Protein AF-A0A962BM73-F1 (afdb_monomer)

pLDDT: mean 92.3, std 4.31, range [75.25, 97.5]

Sequence (84 aa):
EHQNTTCRRLHFIGSTGVLVFLALAIFTLNPWWLLAMPFCGYGFAWVGHFFFEHNRPATFKHPIYSLIGDWVMYRDILIGRIPF

Radius of gyration: 13.0 Å; Cα contacts (8 Å, |Δi|>4): 94; chains: 1; bounding box: 26×28×34 Å

Structure (mmCIF, N/CA/C/O backbone):
data_AF-A0A962BM73-F1
#
_entry.id   AF-A0A962BM73-F1
#
loop_
_atom_site.group_PDB
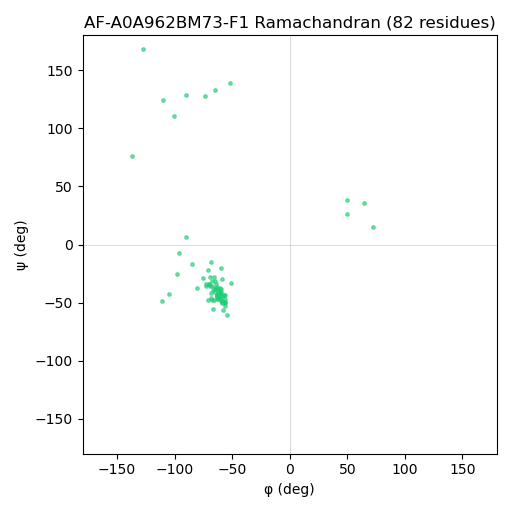_atom_site.id
_atom_site.type_symbol
_atom_site.label_atom_id
_atom_site.label_alt_id
_atom_site.label_comp_id
_atom_site.label_asym_id
_atom_site.label_entity_id
_atom_site.label_seq_id
_atom_site.pdbx_PDB_ins_code
_atom_site.Cartn_x
_atom_site.Cartn_y
_atom_site.Cartn_z
_atom_site.occupancy
_atom_site.B_iso_or_equiv
_atom_site.auth_seq_id
_atom_site.auth_comp_id
_atom_site.auth_asym_id
_atom_site.auth_atom_id
_atom_site.pdbx_PDB_model_num
ATOM 1 N N . GLU A 1 1 ? -7.603 7.375 13.147 1.00 75.25 1 GLU A N 1
ATOM 2 C CA . GLU A 1 1 ? -7.803 7.068 11.720 1.00 75.25 1 GLU A CA 1
ATOM 3 C C . GLU A 1 1 ? -7.969 5.551 11.612 1.00 75.25 1 GLU A C 1
ATOM 5 O O . GLU A 1 1 ? -7.473 4.867 12.504 1.00 75.25 1 GLU A O 1
ATOM 10 N N . HIS A 1 2 ? -8.728 5.041 10.637 1.00 88.00 2 HIS A N 1
ATOM 11 C CA . HIS A 1 2 ? -8.930 3.597 10.416 1.00 88.00 2 HIS A CA 1
ATOM 12 C C . HIS A 1 2 ? -9.665 2.821 11.533 1.00 88.00 2 HIS A C 1
ATOM 14 O O . HIS A 1 2 ? -9.362 1.648 11.782 1.00 88.00 2 HIS A O 1
ATOM 20 N N . GLN A 1 3 ? -10.651 3.428 12.204 1.00 87.50 3 GLN A N 1
ATOM 21 C CA . GLN A 1 3 ? -11.490 2.723 13.186 1.00 87.50 3 GLN A CA 1
ATOM 22 C C . GLN A 1 3 ? -12.434 1.723 12.506 1.00 87.50 3 GLN A C 1
ATOM 24 O O . GLN A 1 3 ? -12.680 0.635 13.036 1.00 87.50 3 GLN A O 1
ATOM 29 N N . ASN A 1 4 ? -12.909 2.045 11.302 1.00 91.31 4 ASN A N 1
ATOM 30 C CA . ASN A 1 4 ? -13.767 1.173 10.520 1.00 91.31 4 ASN A CA 1
ATOM 31 C C . ASN A 1 4 ? -12.979 -0.012 9.931 1.00 91.31 4 ASN A C 1
ATOM 33 O O . ASN A 1 4 ? -11.973 0.157 9.238 1.00 91.31 4 ASN A O 1
ATOM 37 N N . THR A 1 5 ? -13.469 -1.229 10.169 1.00 92.62 5 THR A N 1
ATOM 38 C CA . THR A 1 5 ? -12.865 -2.465 9.650 1.00 92.62 5 THR A CA 1
ATOM 39 C C . THR A 1 5 ? -12.813 -2.490 8.123 1.00 92.62 5 THR A C 1
ATOM 41 O O . THR A 1 5 ? -11.787 -2.847 7.553 1.00 92.62 5 THR A O 1
ATOM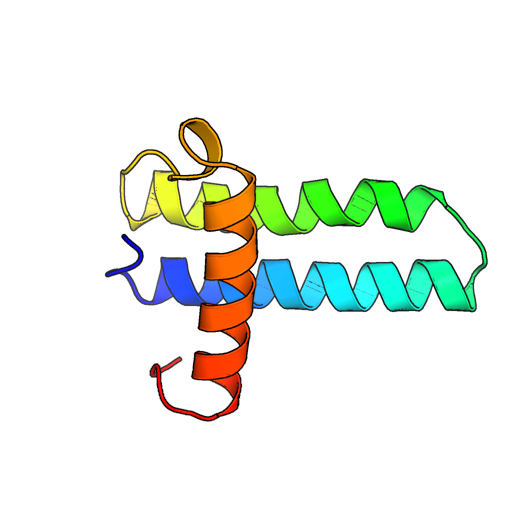 44 N N . THR A 1 6 ? -13.862 -2.034 7.438 1.00 92.25 6 THR A N 1
ATOM 45 C CA . THR A 1 6 ? -13.876 -1.940 5.972 1.00 92.25 6 THR A CA 1
ATOM 46 C C . THR A 1 6 ? -12.819 -0.965 5.460 1.00 92.25 6 THR A C 1
ATOM 48 O O . THR A 1 6 ? -12.155 -1.267 4.474 1.00 92.25 6 THR A O 1
ATOM 51 N N . CYS A 1 7 ? -12.588 0.154 6.156 1.00 93.31 7 CYS A N 1
ATOM 52 C CA . CYS A 1 7 ? -11.510 1.084 5.812 1.00 93.31 7 CYS A CA 1
ATOM 53 C C . CYS A 1 7 ? -10.134 0.392 5.882 1.00 93.31 7 CYS A C 1
ATOM 55 O O . CYS A 1 7 ? -9.378 0.438 4.912 1.00 93.31 7 CYS A O 1
ATOM 57 N N . ARG A 1 8 ? -9.846 -0.351 6.963 1.00 94.62 8 ARG A N 1
ATOM 58 C CA . ARG A 1 8 ? -8.601 -1.141 7.087 1.00 94.62 8 ARG A CA 1
ATOM 59 C C . ARG A 1 8 ? -8.457 -2.207 6.000 1.00 94.62 8 ARG A C 1
ATOM 61 O O . ARG A 1 8 ? -7.376 -2.368 5.438 1.00 94.62 8 ARG A O 1
ATOM 68 N N . ARG A 1 9 ? -9.541 -2.912 5.665 1.00 94.31 9 ARG A N 1
ATOM 69 C CA . ARG A 1 9 ? -9.543 -3.929 4.600 1.00 94.31 9 ARG A CA 1
ATOM 70 C C . ARG A 1 9 ? -9.285 -3.329 3.224 1.00 94.31 9 ARG A C 1
ATOM 72 O O . ARG A 1 9 ? -8.536 -3.913 2.451 1.00 94.31 9 ARG A O 1
ATOM 79 N N . LEU A 1 10 ? -9.872 -2.173 2.918 1.00 95.12 10 LEU A N 1
ATOM 80 C CA . LEU A 1 10 ? -9.634 -1.480 1.650 1.00 95.12 10 LEU A CA 1
ATOM 81 C C . LEU A 1 10 ? -8.173 -1.058 1.520 1.00 95.12 10 LEU A C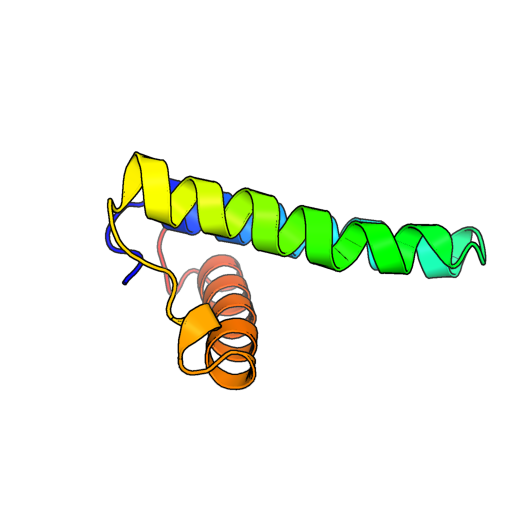 1
ATOM 83 O O . LEU A 1 10 ? -7.562 -1.306 0.486 1.00 95.12 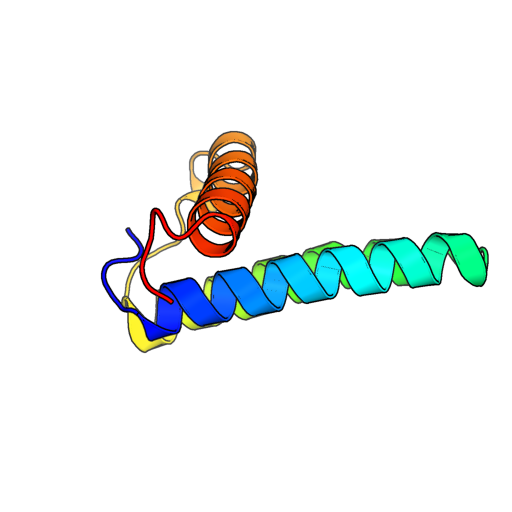10 LEU A O 1
ATOM 87 N N . HIS A 1 11 ? -7.585 -0.523 2.589 1.00 95.31 11 HIS A N 1
ATOM 88 C CA . HIS A 1 11 ? -6.146 -0.267 2.647 1.00 95.31 11 HIS A CA 1
ATOM 89 C C . HIS A 1 11 ? -5.318 -1.528 2.394 1.00 95.31 11 HIS A C 1
ATOM 91 O O . HIS A 1 11 ? -4.410 -1.519 1.569 1.00 95.31 11 HIS A O 1
ATOM 97 N N . PHE A 1 12 ? -5.667 -2.640 3.044 1.00 95.31 12 PHE A N 1
ATOM 98 C CA . PHE A 1 12 ? -4.977 -3.912 2.845 1.00 95.31 12 PHE A CA 1
ATOM 99 C C . PHE A 1 12 ? -5.063 -4.411 1.392 1.00 95.31 12 PHE A C 1
ATOM 101 O O . PHE A 1 12 ? -4.056 -4.827 0.817 1.00 95.31 12 PHE A O 1
ATOM 108 N N . ILE A 1 13 ? -6.248 -4.337 0.779 1.00 95.75 13 ILE A N 1
ATOM 109 C CA . ILE A 1 13 ? -6.471 -4.707 -0.626 1.00 95.75 13 ILE A CA 1
ATOM 110 C C . ILE A 1 13 ? -5.661 -3.794 -1.554 1.00 95.75 13 ILE A C 1
ATOM 112 O O . ILE A 1 13 ? -4.990 -4.293 -2.456 1.00 95.75 13 ILE A O 1
ATOM 116 N N . GLY A 1 14 ? -5.661 -2.482 -1.303 1.00 95.62 14 GLY A N 1
ATOM 117 C CA . GLY A 1 14 ? -4.868 -1.511 -2.057 1.00 95.62 14 GLY A CA 1
ATOM 118 C C . GLY A 1 14 ? -3.371 -1.813 -2.002 1.00 95.62 14 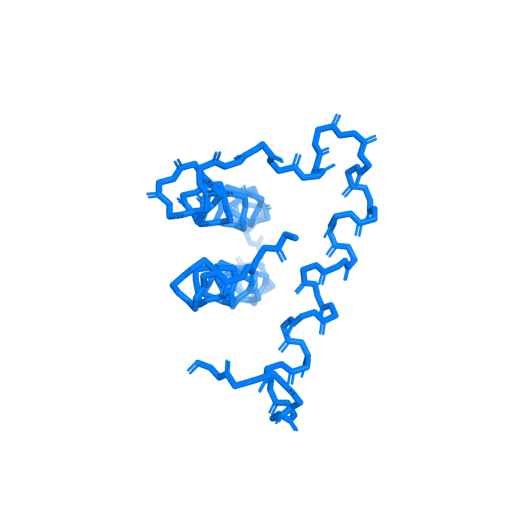GLY A C 1
ATOM 119 O O . GLY A 1 14 ? -2.734 -1.937 -3.046 1.00 95.62 14 GLY A O 1
ATOM 120 N N . SER A 1 15 ? -2.818 -2.024 -0.804 1.00 95.88 15 SER A N 1
ATOM 121 C CA . SER A 1 15 ? -1.404 -2.383 -0.610 1.00 95.88 15 SER A CA 1
ATOM 122 C C . SER A 1 15 ? -1.046 -3.732 -1.241 1.00 95.88 15 SER A C 1
ATOM 124 O O . SER A 1 15 ? 0.021 -3.872 -1.839 1.00 95.88 15 SER A O 1
ATOM 126 N N . THR A 1 16 ? -1.953 -4.713 -1.196 1.00 96.19 16 THR A N 1
ATOM 127 C CA . THR A 1 16 ? -1.773 -5.989 -1.910 1.00 96.19 16 THR A CA 1
ATOM 128 C C . THR A 1 16 ? -1.711 -5.760 -3.422 1.00 96.19 16 THR A C 1
ATOM 130 O O . THR A 1 16 ? -0.821 -6.281 -4.091 1.00 96.19 16 THR A O 1
ATOM 133 N N . GLY A 1 17 ? -2.613 -4.937 -3.967 1.00 96.19 17 GLY A N 1
ATOM 134 C CA . GLY A 1 17 ? -2.623 -4.565 -5.383 1.00 96.19 17 GLY A CA 1
ATOM 135 C C . GLY A 1 17 ? -1.332 -3.869 -5.821 1.00 96.19 17 GLY A C 1
ATOM 136 O O . GLY A 1 17 ? -0.800 -4.179 -6.885 1.00 96.19 17 GLY A O 1
ATOM 137 N N . VAL A 1 18 ? -0.762 -3.008 -4.972 1.00 96.25 18 VAL A N 1
ATOM 138 C CA . VAL A 1 18 ? 0.556 -2.390 -5.202 1.00 96.25 18 VAL A CA 1
ATOM 139 C C . VAL A 1 18 ? 1.652 -3.449 -5.358 1.00 96.25 18 VAL A C 1
ATOM 141 O O . VAL A 1 18 ? 2.457 -3.350 -6.283 1.00 96.25 18 VAL A O 1
ATOM 144 N N . LEU A 1 19 ? 1.675 -4.481 -4.507 1.00 96.38 19 LEU A N 1
ATOM 145 C CA . LEU A 1 19 ? 2.645 -5.580 -4.615 1.00 96.38 19 LEU A CA 1
ATOM 146 C C . LEU A 1 19 ? 2.433 -6.419 -5.881 1.00 96.38 19 LEU A C 1
ATOM 148 O O . LEU A 1 19 ? 3.406 -6.793 -6.535 1.00 96.38 19 LEU A O 1
ATOM 152 N N . VAL A 1 20 ? 1.177 -6.678 -6.257 1.00 96.75 20 VAL A N 1
ATOM 153 C CA . VAL A 1 20 ? 0.842 -7.383 -7.504 1.00 96.75 20 VAL A CA 1
ATOM 154 C C . VAL A 1 20 ? 1.323 -6.589 -8.719 1.00 96.75 20 VAL A C 1
ATOM 156 O O . VAL A 1 20 ? 1.964 -7.156 -9.603 1.00 96.75 20 VAL A O 1
ATOM 159 N N . PHE A 1 21 ? 1.083 -5.276 -8.760 1.00 96.06 21 PHE A N 1
ATOM 160 C CA . PHE A 1 21 ? 1.562 -4.432 -9.855 1.00 96.06 21 PHE A CA 1
ATOM 161 C C . PHE A 1 21 ? 3.081 -4.297 -9.878 1.00 96.06 21 PHE A C 1
ATOM 163 O O . PHE A 1 21 ? 3.660 -4.312 -10.961 1.00 96.06 21 PHE A O 1
ATOM 170 N N . LEU A 1 22 ? 3.743 -4.256 -8.722 1.00 96.00 22 LEU A N 1
ATOM 171 C CA . LEU A 1 22 ? 5.202 -4.303 -8.664 1.00 96.00 22 LEU A CA 1
ATOM 172 C C . LEU A 1 22 ? 5.745 -5.616 -9.245 1.00 96.00 22 LEU A C 1
ATOM 174 O O . LEU A 1 22 ? 6.668 -5.593 -10.058 1.00 96.00 22 LEU A O 1
ATOM 178 N N . ALA A 1 23 ? 5.152 -6.756 -8.882 1.00 96.62 23 ALA A N 1
ATOM 179 C CA . ALA A 1 23 ? 5.525 -8.049 -9.446 1.00 96.62 23 ALA A CA 1
ATOM 180 C C . ALA A 1 23 ? 5.321 -8.065 -10.970 1.00 96.62 23 ALA A C 1
ATOM 182 O O . ALA A 1 23 ? 6.230 -8.436 -11.709 1.00 96.62 23 ALA A O 1
ATOM 183 N N . LEU A 1 24 ? 4.170 -7.590 -11.458 1.00 96.94 24 LEU A N 1
ATOM 184 C CA . LEU A 1 24 ? 3.892 -7.479 -12.892 1.00 96.94 24 LEU A CA 1
ATOM 185 C C . LEU A 1 24 ? 4.879 -6.552 -13.610 1.00 96.94 24 LEU A C 1
ATOM 187 O O . LEU A 1 24 ? 5.336 -6.904 -14.696 1.00 96.94 24 LEU A O 1
ATOM 191 N N . ALA A 1 25 ? 5.256 -5.420 -13.012 1.00 96.75 25 ALA A N 1
ATOM 192 C CA . ALA A 1 25 ? 6.265 -4.512 -13.558 1.00 96.75 25 ALA A CA 1
ATOM 193 C C . ALA A 1 25 ? 7.600 -5.230 -13.786 1.00 96.75 25 ALA A C 1
ATOM 195 O O . ALA A 1 25 ? 8.204 -5.080 -14.845 1.00 96.75 25 ALA A O 1
ATOM 196 N N . ILE A 1 26 ? 8.025 -6.049 -12.820 1.00 96.94 26 ILE A N 1
ATOM 197 C CA . ILE A 1 26 ? 9.277 -6.810 -12.885 1.00 96.94 26 ILE A CA 1
ATOM 198 C C . ILE A 1 26 ? 9.178 -7.939 -13.919 1.00 96.94 26 ILE A C 1
ATOM 200 O O . ILE A 1 26 ? 10.060 -8.069 -14.763 1.00 96.94 26 ILE A O 1
ATOM 204 N N . PHE A 1 27 ? 8.102 -8.733 -13.898 1.00 97.50 27 PHE A N 1
ATOM 205 C CA . PHE A 1 27 ? 7.955 -9.890 -14.792 1.00 97.50 27 PHE A CA 1
ATOM 206 C C . PHE A 1 27 ? 7.723 -9.509 -16.254 1.00 97.50 27 PHE A C 1
ATOM 208 O O . PHE A 1 27 ? 8.166 -10.219 -17.151 1.00 97.50 27 PHE A O 1
ATOM 215 N N . THR A 1 28 ? 7.022 -8.404 -16.502 1.00 96.94 28 THR A N 1
ATOM 216 C CA . THR A 1 28 ? 6.719 -7.939 -17.864 1.00 96.94 28 THR A CA 1
ATOM 217 C C . THR A 1 28 ? 7.699 -6.878 -18.364 1.00 96.94 28 THR A C 1
ATOM 219 O O . THR A 1 28 ? 7.608 -6.484 -19.524 1.00 96.94 28 THR A O 1
ATOM 222 N N . LEU A 1 29 ? 8.604 -6.39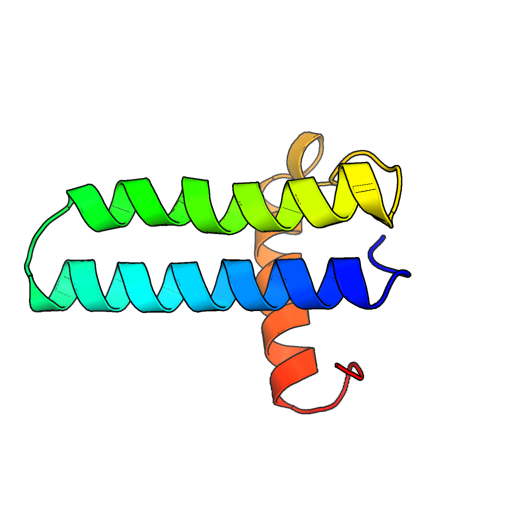5 -17.498 1.00 95.69 29 LEU A N 1
ATOM 223 C CA . LEU A 1 29 ? 9.495 -5.249 -17.738 1.00 95.69 29 LEU A CA 1
ATOM 224 C C . LEU A 1 29 ? 8.753 -4.005 -18.253 1.00 95.69 29 LEU A C 1
ATOM 226 O O . LEU A 1 29 ? 9.320 -3.161 -18.947 1.00 95.69 29 LEU A O 1
ATOM 230 N N . ASN A 1 30 ? 7.467 -3.892 -17.919 1.00 95.25 30 ASN A N 1
ATOM 231 C CA . ASN A 1 30 ? 6.608 -2.824 -18.391 1.00 95.25 30 ASN A CA 1
ATOM 232 C C . ASN A 1 30 ? 6.449 -1.754 -17.291 1.00 95.25 30 ASN A C 1
ATOM 234 O O . ASN A 1 30 ? 5.772 -2.005 -16.287 1.00 95.25 30 ASN A O 1
ATOM 238 N N . PRO A 1 31 ? 7.013 -0.544 -17.476 1.00 92.94 31 PRO A N 1
ATOM 239 C CA . PRO A 1 31 ? 6.960 0.512 -16.469 1.00 92.94 31 PRO A CA 1
ATOM 240 C C . PRO A 1 31 ? 5.551 1.082 -16.258 1.00 92.94 31 PRO A C 1
ATOM 242 O O . PRO A 1 31 ? 5.313 1.723 -15.237 1.00 92.94 31 PRO A O 1
ATOM 245 N N . TRP A 1 32 ? 4.590 0.826 -17.157 1.00 95.44 32 TRP A N 1
ATOM 246 C CA . TRP A 1 32 ? 3.199 1.256 -16.975 1.00 95.44 32 TRP A CA 1
ATOM 247 C C . TRP A 1 32 ? 2.575 0.686 -15.695 1.00 95.44 32 TRP A C 1
ATOM 249 O O . TRP A 1 32 ? 1.761 1.354 -15.057 1.00 95.44 32 TRP A O 1
ATOM 259 N N . TRP A 1 33 ? 3.0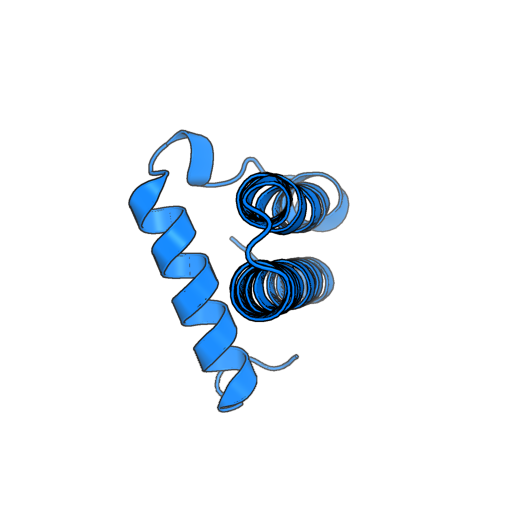10 -0.497 -15.254 1.00 94.25 33 TRP A N 1
ATOM 260 C CA . TRP A 1 33 ? 2.56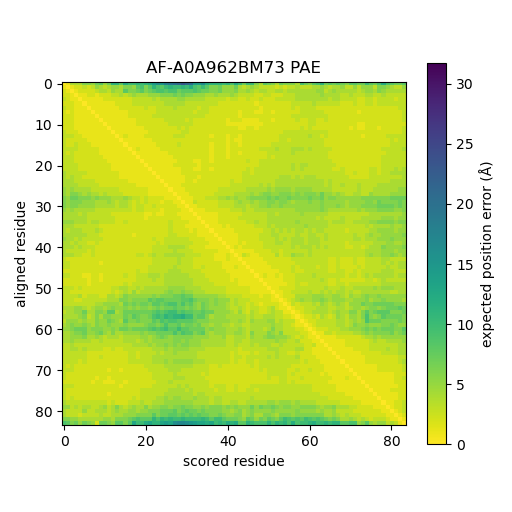2 -1.076 -13.987 1.00 94.25 33 TRP A CA 1
ATOM 261 C C . TRP A 1 33 ? 3.020 -0.272 -12.763 1.00 94.25 33 TRP A C 1
ATOM 263 O O . TRP A 1 33 ? 2.300 -0.226 -11.769 1.00 94.25 33 TRP A O 1
ATOM 273 N N . LEU A 1 34 ? 4.152 0.439 -12.843 1.00 91.88 34 LEU A N 1
ATOM 274 C CA . LEU A 1 34 ? 4.608 1.325 -11.765 1.00 91.88 34 LEU A CA 1
ATOM 275 C C . LEU A 1 34 ? 3.678 2.530 -11.587 1.00 91.88 34 LEU A C 1
ATOM 277 O O . LEU A 1 34 ? 3.493 3.002 -10.469 1.00 91.88 34 LEU A O 1
ATOM 281 N N . LEU A 1 35 ? 3.049 3.004 -12.668 1.00 93.50 35 LEU A N 1
ATOM 282 C CA . LEU A 1 35 ? 2.039 4.066 -12.604 1.00 93.50 35 LEU A CA 1
ATOM 283 C C . LEU A 1 35 ? 0.699 3.556 -12.054 1.00 93.50 35 LEU A C 1
ATOM 285 O O . LEU A 1 35 ? -0.026 4.309 -11.405 1.00 93.50 35 LEU A O 1
ATOM 289 N N . ALA A 1 36 ? 0.382 2.274 -12.257 1.00 92.81 36 ALA A N 1
ATOM 290 C CA . ALA A 1 36 ? -0.815 1.652 -11.693 1.00 92.81 36 ALA A CA 1
ATOM 291 C C . ALA A 1 36 ? -0.741 1.500 -10.160 1.00 92.81 36 ALA A C 1
ATOM 293 O O . ALA A 1 36 ? -1.774 1.549 -9.490 1.00 92.81 36 ALA A O 1
ATOM 294 N N . MET A 1 37 ? 0.465 1.369 -9.590 1.00 92.94 37 MET A N 1
ATOM 295 C CA . MET A 1 37 ? 0.688 1.238 -8.143 1.00 92.94 37 MET A CA 1
ATOM 296 C C . MET A 1 37 ? 0.053 2.375 -7.316 1.00 92.94 37 MET A C 1
ATOM 298 O O . MET A 1 37 ? -0.815 2.075 -6.494 1.00 92.94 37 MET A O 1
ATOM 302 N N . PRO A 1 38 ? 0.410 3.666 -7.499 1.00 91.75 38 PRO A N 1
ATOM 303 C CA . PRO A 1 38 ? -0.175 4.744 -6.702 1.00 91.75 38 PRO A CA 1
ATOM 304 C C . PRO A 1 38 ? -1.681 4.887 -6.938 1.00 91.75 38 PRO A C 1
ATOM 306 O O . PRO A 1 38 ? -2.407 5.182 -5.994 1.00 91.75 38 PRO A O 1
ATOM 309 N N . PHE A 1 39 ? -2.166 4.636 -8.160 1.00 92.81 39 PHE A N 1
ATOM 310 C CA . PHE A 1 39 ? -3.599 4.692 -8.458 1.00 92.81 39 PHE A CA 1
ATOM 311 C C . PHE A 1 39 ? -4.383 3.640 -7.664 1.00 92.81 39 PHE A C 1
ATOM 313 O O . PHE A 1 39 ? -5.419 3.944 -7.080 1.00 92.81 39 PHE A O 1
ATOM 320 N N . CYS A 1 40 ? -3.855 2.419 -7.591 1.00 93.25 40 CYS A N 1
ATOM 321 C CA . CYS A 1 40 ? -4.444 1.338 -6.815 1.00 93.25 40 CYS A CA 1
ATOM 322 C C . CYS A 1 40 ? -4.394 1.623 -5.312 1.00 93.25 40 CYS A C 1
ATOM 324 O O . CYS A 1 40 ? -5.435 1.652 -4.659 1.00 93.25 40 CYS A O 1
ATOM 326 N N . GLY A 1 41 ? -3.196 1.887 -4.778 1.00 92.44 41 GLY A N 1
ATOM 327 C CA . GLY A 1 41 ? -2.993 2.108 -3.348 1.00 92.44 41 GLY A CA 1
ATOM 328 C C . GLY A 1 41 ? -3.842 3.263 -2.824 1.00 92.44 41 GLY A C 1
ATOM 329 O O . GLY A 1 41 ? -4.679 3.067 -1.942 1.00 92.44 41 GLY A O 1
ATOM 330 N N . TYR A 1 42 ? -3.702 4.451 -3.424 1.00 92.31 42 TYR A N 1
ATOM 331 C CA . TYR A 1 42 ? -4.466 5.622 -2.992 1.00 92.31 42 TYR A CA 1
ATOM 332 C C . TYR A 1 42 ? -5.952 5.509 -3.314 1.00 92.31 42 TYR A C 1
ATOM 334 O O . TYR A 1 42 ? -6.763 5.936 -2.499 1.00 92.31 42 TYR A O 1
ATOM 342 N N . GLY A 1 43 ? -6.327 4.908 -4.447 1.00 92.62 43 GLY A N 1
ATOM 343 C CA . GLY A 1 43 ? -7.729 4.721 -4.814 1.00 92.62 43 GLY A CA 1
ATOM 344 C C . GLY A 1 43 ? -8.499 3.958 -3.738 1.00 92.62 43 GLY A C 1
ATOM 345 O O . GLY A 1 43 ? -9.499 4.457 -3.221 1.00 92.62 43 GLY A O 1
ATOM 346 N N . PHE A 1 44 ? -8.001 2.789 -3.328 1.00 93.62 44 PHE A N 1
ATOM 347 C CA . PHE A 1 44 ? -8.651 2.002 -2.278 1.00 93.62 44 PHE A CA 1
ATOM 348 C C . PHE A 1 44 ? -8.578 2.672 -0.900 1.00 93.62 44 PHE A C 1
ATOM 350 O O . PHE A 1 44 ? -9.585 2.707 -0.188 1.00 93.62 44 PHE A O 1
ATOM 357 N N . ALA A 1 45 ? -7.429 3.253 -0.538 1.00 92.50 45 ALA A N 1
ATOM 358 C CA . ALA A 1 45 ? -7.270 3.977 0.721 1.00 92.50 45 ALA A CA 1
ATOM 359 C C . ALA A 1 45 ? -8.286 5.124 0.848 1.00 92.50 45 ALA A C 1
ATOM 361 O O . ALA A 1 45 ? -9.005 5.230 1.844 1.00 92.50 45 ALA A O 1
ATOM 362 N N . TRP A 1 46 ? -8.400 5.962 -0.183 1.00 93.38 46 TRP A N 1
ATOM 363 C CA . TRP A 1 46 ? -9.314 7.101 -0.209 1.00 93.38 46 TRP A CA 1
ATOM 364 C C . TRP A 1 46 ? -10.775 6.674 -0.170 1.00 93.38 46 TRP A C 1
ATOM 366 O O . TRP A 1 46 ? -11.559 7.316 0.526 1.00 93.38 46 TRP A O 1
ATOM 376 N N . VAL A 1 47 ? -11.147 5.577 -0.839 1.00 94.00 47 VAL A N 1
ATOM 377 C CA . VAL A 1 47 ? -12.504 5.025 -0.716 1.00 94.00 47 VAL A CA 1
ATOM 378 C C . VAL A 1 47 ? -12.804 4.664 0.743 1.00 94.00 47 VAL A C 1
ATOM 380 O O . VAL A 1 47 ? -13.863 5.024 1.257 1.00 94.00 47 VAL A O 1
ATOM 383 N N . GLY A 1 48 ? -11.853 4.040 1.445 1.00 92.38 48 GLY A N 1
ATOM 384 C CA . GLY A 1 48 ? -11.957 3.767 2.880 1.00 92.38 48 GLY A CA 1
ATOM 385 C C . GLY A 1 48 ? -12.191 5.031 3.712 1.00 92.38 48 GLY A C 1
ATOM 386 O O . GLY A 1 48 ? -13.134 5.099 4.503 1.00 92.38 48 GLY A O 1
ATOM 387 N N . HIS A 1 49 ? -11.367 6.056 3.501 1.00 93.31 49 HIS A N 1
ATOM 388 C CA . HIS A 1 49 ? -11.445 7.302 4.262 1.00 93.31 49 HIS A CA 1
ATOM 389 C C . HIS A 1 49 ? -12.714 8.104 3.992 1.00 93.31 49 HIS A C 1
ATOM 391 O O . HIS A 1 49 ? -13.374 8.534 4.933 1.00 93.31 49 HIS A O 1
ATOM 397 N N . PHE A 1 50 ? -13.080 8.299 2.728 1.00 92.50 50 PHE A N 1
ATOM 398 C CA . PHE A 1 50 ? -14.177 9.195 2.379 1.00 92.50 50 PHE A CA 1
ATOM 399 C C . PHE A 1 50 ? -15.555 8.559 2.562 1.00 92.50 50 PHE A C 1
ATOM 401 O O . PHE A 1 50 ? -16.464 9.251 3.010 1.00 92.50 50 PHE A O 1
ATOM 408 N N . PHE A 1 51 ? -15.715 7.266 2.258 1.00 93.25 51 PHE A N 1
ATOM 409 C CA . PHE A 1 51 ? -17.030 6.608 2.279 1.00 93.25 51 PHE A CA 1
ATOM 410 C C . PHE A 1 51 ? -17.317 5.827 3.564 1.00 93.25 51 PHE A C 1
ATOM 412 O O . PHE A 1 51 ? -18.482 5.627 3.895 1.00 93.25 51 PHE A O 1
ATOM 419 N N . PHE A 1 52 ? -16.291 5.366 4.290 1.00 91.81 52 PHE A N 1
ATOM 420 C CA . PHE A 1 52 ? -16.490 4.560 5.503 1.00 91.81 52 PHE A CA 1
ATOM 421 C C . PHE A 1 52 ? -16.091 5.314 6.767 1.00 91.81 52 PHE A C 1
ATOM 423 O O . PHE A 1 52 ? -16.865 5.370 7.721 1.00 91.81 52 PHE A O 1
ATOM 430 N N . GLU A 1 53 ? -14.909 5.924 6.777 1.00 89.25 53 GLU A N 1
ATOM 431 C CA . GLU A 1 53 ? -14.408 6.668 7.939 1.00 89.25 53 GLU A CA 1
ATOM 432 C C . GLU A 1 53 ? -14.914 8.126 7.972 1.00 89.25 53 GLU A C 1
ATOM 434 O O . GLU A 1 53 ? -14.852 8.778 9.011 1.00 89.25 53 GLU A O 1
ATOM 439 N N . HIS A 1 54 ? -15.424 8.630 6.842 1.00 91.06 54 HIS A N 1
ATOM 440 C CA . HIS A 1 54 ? -15.876 10.011 6.633 1.00 91.06 54 HIS A CA 1
ATOM 441 C C . HIS A 1 54 ? -14.851 11.063 7.085 1.00 91.06 54 HIS A C 1
ATOM 443 O O . HIS A 1 54 ? -15.196 12.111 7.636 1.00 91.06 54 HIS A O 1
ATOM 449 N N . ASN A 1 55 ? -13.568 10.789 6.852 1.00 90.38 55 ASN A N 1
ATOM 450 C CA . ASN A 1 55 ? -12.477 11.674 7.228 1.00 90.38 55 ASN A CA 1
ATOM 451 C C . ASN A 1 55 ? -11.553 11.984 6.046 1.00 90.38 55 ASN A C 1
ATOM 453 O O . ASN A 1 55 ? -11.653 11.404 4.966 1.00 90.38 55 ASN A O 1
ATOM 457 N N . ARG A 1 56 ? -10.671 12.969 6.240 1.00 87.12 56 ARG A N 1
ATOM 458 C CA . ARG A 1 56 ? -9.641 13.294 5.252 1.00 87.12 56 ARG A CA 1
ATOM 459 C C . ARG A 1 56 ? -8.376 12.481 5.555 1.00 87.12 56 ARG A C 1
ATOM 461 O O . ARG A 1 56 ? -7.905 12.580 6.689 1.00 87.12 56 ARG A O 1
ATOM 468 N N . PRO A 1 57 ? -7.808 11.772 4.563 1.00 85.75 57 PRO A N 1
ATOM 469 C CA . PRO A 1 57 ? -6.555 11.039 4.700 1.00 85.75 57 PRO A CA 1
ATOM 470 C C . PRO A 1 57 ? -5.423 11.897 5.272 1.00 85.75 57 PRO A C 1
ATOM 472 O O . PRO A 1 57 ? -5.215 13.039 4.836 1.00 85.75 57 PRO A O 1
ATOM 475 N N . ALA A 1 58 ? -4.620 11.321 6.169 1.00 84.19 58 ALA A N 1
ATOM 476 C CA . ALA A 1 58 ? -3.384 11.950 6.639 1.00 84.19 58 ALA A CA 1
ATOM 477 C C . ALA A 1 58 ? -2.377 12.231 5.507 1.00 84.19 58 ALA A C 1
ATOM 479 O O . ALA A 1 58 ? -1.527 13.116 5.653 1.00 84.19 58 ALA A O 1
ATOM 480 N N . THR A 1 59 ? -2.507 11.555 4.358 1.00 81.75 59 THR A N 1
ATOM 481 C CA . THR A 1 59 ? -1.675 11.748 3.159 1.00 81.75 59 THR A CA 1
ATOM 482 C C . THR A 1 59 ? -1.586 13.214 2.725 1.00 81.75 59 THR A C 1
ATOM 484 O O . THR A 1 59 ? -0.531 13.650 2.274 1.00 81.75 59 THR A O 1
ATOM 487 N N . PHE A 1 60 ? -2.646 14.011 2.919 1.00 86.38 60 PHE A N 1
ATOM 488 C CA . PHE A 1 60 ? -2.655 15.434 2.552 1.00 86.38 60 PHE A CA 1
ATOM 489 C C . PHE A 1 60 ? -1.783 16.325 3.446 1.00 86.38 60 PHE A C 1
ATOM 491 O O . PHE A 1 60 ? -1.418 17.424 3.037 1.00 86.38 60 PHE A O 1
ATOM 498 N N . LYS A 1 61 ? -1.470 15.883 4.668 1.00 85.44 61 LYS A N 1
ATOM 499 C CA . LYS A 1 61 ? -0.632 16.629 5.622 1.00 85.44 61 LYS A CA 1
ATOM 500 C C . LYS A 1 61 ? 0.772 16.045 5.717 1.00 85.44 61 LYS A C 1
ATOM 502 O O . LYS A 1 61 ? 1.751 16.784 5.752 1.00 85.44 61 LYS A O 1
ATOM 507 N N . HIS A 1 62 ? 0.866 14.719 5.757 1.00 88.81 62 HIS A N 1
ATOM 508 C CA . HIS A 1 62 ? 2.110 13.989 5.963 1.00 88.81 62 HIS A CA 1
ATOM 509 C C . HIS A 1 62 ? 2.185 12.800 4.995 1.00 88.81 62 HIS A C 1
ATOM 511 O O . HIS A 1 62 ? 1.975 11.659 5.408 1.00 88.81 62 HIS A O 1
ATOM 517 N N . PRO A 1 63 ? 2.482 13.036 3.704 1.00 85.62 63 PRO A N 1
ATOM 518 C CA . PRO A 1 63 ? 2.390 12.006 2.667 1.00 85.62 63 PRO A CA 1
ATOM 519 C C . PRO A 1 63 ? 3.311 10.808 2.927 1.00 85.62 63 PRO A C 1
ATOM 521 O O . PRO A 1 63 ? 2.878 9.666 2.815 1.00 85.62 63 PRO A O 1
ATOM 524 N N . ILE A 1 64 ? 4.555 11.053 3.352 1.00 89.31 64 ILE A N 1
ATOM 525 C CA . ILE A 1 64 ? 5.529 9.983 3.629 1.00 89.31 64 ILE A CA 1
ATOM 526 C C . ILE A 1 64 ? 5.121 9.172 4.865 1.00 89.31 64 ILE A C 1
ATOM 528 O O . ILE A 1 64 ? 5.130 7.946 4.828 1.00 89.31 64 ILE A O 1
ATOM 532 N N . TYR A 1 65 ? 4.725 9.842 5.951 1.00 87.75 65 TYR A N 1
ATOM 533 C CA . TYR A 1 65 ? 4.290 9.157 7.171 1.00 87.75 65 TYR A CA 1
ATOM 534 C C . TYR A 1 65 ? 3.006 8.355 6.953 1.00 87.75 65 TYR A C 1
ATOM 536 O O . TYR A 1 65 ? 2.902 7.249 7.469 1.00 87.75 65 TYR A O 1
ATOM 544 N N . SER A 1 66 ? 2.065 8.881 6.161 1.00 88.94 66 SER A N 1
ATOM 545 C CA . SER A 1 66 ? 0.857 8.157 5.755 1.00 88.94 66 SER A CA 1
ATOM 546 C C . SER A 1 66 ? 1.219 6.869 5.021 1.00 88.94 66 SER A C 1
ATOM 548 O O . SER A 1 66 ? 0.749 5.809 5.409 1.00 88.94 66 SER A O 1
ATOM 550 N N . LEU A 1 67 ? 2.115 6.942 4.030 1.00 90.56 67 LEU A N 1
ATOM 551 C CA . LEU A 1 67 ? 2.547 5.769 3.269 1.00 90.56 67 LEU A CA 1
ATOM 552 C C . LEU A 1 67 ? 3.223 4.719 4.163 1.00 90.56 67 LEU A C 1
ATOM 554 O O . LEU A 1 67 ? 2.937 3.531 4.051 1.00 90.56 67 LEU A O 1
ATOM 558 N N . ILE A 1 68 ? 4.116 5.142 5.064 1.00 92.88 68 ILE A N 1
ATOM 559 C CA . ILE A 1 68 ? 4.753 4.232 6.028 1.00 92.88 68 ILE A CA 1
ATOM 560 C C . ILE A 1 68 ? 3.691 3.593 6.932 1.00 92.88 68 ILE A C 1
ATOM 562 O O . ILE A 1 68 ? 3.748 2.389 7.179 1.00 92.88 68 ILE A O 1
ATOM 566 N N . GLY A 1 69 ? 2.714 4.378 7.393 1.00 92.00 69 GLY A N 1
ATOM 567 C CA . GLY A 1 69 ? 1.586 3.902 8.191 1.00 92.00 69 GLY A CA 1
ATOM 568 C C . GLY A 1 69 ? 0.793 2.796 7.495 1.00 92.00 69 GLY A C 1
ATOM 569 O O . GLY A 1 69 ? 0.510 1.777 8.123 1.00 92.00 69 GLY A O 1
ATOM 570 N N . ASP A 1 70 ? 0.526 2.940 6.197 1.00 92.88 70 ASP A N 1
ATOM 571 C CA . ASP A 1 70 ? -0.195 1.935 5.408 1.00 92.88 70 ASP A CA 1
ATOM 572 C C . ASP A 1 70 ? 0.569 0.598 5.364 1.00 92.88 70 ASP A C 1
ATOM 574 O O . ASP A 1 70 ? -0.027 -0.470 5.529 1.00 92.88 70 ASP A O 1
ATOM 578 N N . TRP A 1 71 ? 1.900 0.633 5.228 1.00 94.88 71 TRP A N 1
ATOM 579 C CA . TRP A 1 71 ? 2.739 -0.575 5.251 1.00 94.88 71 TRP A CA 1
ATOM 580 C C . TRP A 1 71 ? 2.873 -1.197 6.644 1.00 94.88 71 TRP A C 1
ATOM 582 O O . TRP A 1 71 ? 2.899 -2.424 6.767 1.00 94.88 71 TRP A O 1
ATOM 592 N N . VAL A 1 72 ? 2.932 -0.379 7.699 1.00 95.19 72 VAL A N 1
ATOM 593 C CA . VAL A 1 72 ? 2.911 -0.867 9.088 1.00 95.19 72 VAL A CA 1
ATOM 594 C C . VAL A 1 72 ? 1.584 -1.562 9.376 1.00 95.19 72 VAL A C 1
ATOM 596 O O . VAL A 1 72 ? 1.587 -2.689 9.869 1.00 95.19 72 VAL A O 1
ATOM 599 N N . MET A 1 73 ? 0.462 -0.948 8.993 1.00 94.88 73 MET A N 1
ATOM 600 C CA . MET A 1 73 ? -0.864 -1.542 9.142 1.00 94.88 73 MET A CA 1
ATOM 601 C C . MET A 1 73 ? -0.997 -2.833 8.326 1.00 94.88 73 MET A C 1
ATOM 603 O O . MET A 1 73 ? -1.493 -3.831 8.844 1.00 94.88 73 MET A O 1
ATOM 607 N N . TYR A 1 74 ? -0.509 -2.850 7.082 1.00 95.56 74 TYR A N 1
ATOM 608 C CA . TYR A 1 74 ? -0.487 -4.049 6.243 1.00 95.56 74 TYR A CA 1
ATOM 609 C C . TYR A 1 74 ? 0.261 -5.205 6.922 1.00 95.56 74 TYR A C 1
ATOM 611 O O . TYR A 1 74 ? -0.272 -6.310 7.040 1.00 95.56 74 TYR A O 1
ATOM 619 N N . ARG A 1 75 ? 1.469 -4.941 7.439 1.00 96.19 75 ARG A N 1
ATOM 620 C CA . ARG A 1 75 ? 2.248 -5.920 8.208 1.00 96.19 75 ARG A CA 1
ATOM 621 C C . ARG A 1 75 ? 1.485 -6.395 9.440 1.00 96.19 75 ARG A C 1
ATOM 623 O O . ARG A 1 75 ? 1.436 -7.597 9.675 1.00 96.19 75 ARG A O 1
ATOM 630 N N . ASP A 1 76 ? 0.935 -5.475 10.227 1.00 95.12 76 ASP A N 1
ATOM 631 C CA . ASP A 1 76 ? 0.259 -5.789 11.485 1.00 95.12 76 ASP A CA 1
ATOM 632 C C . ASP A 1 76 ? -1.011 -6.629 11.272 1.00 95.12 76 ASP A C 1
ATOM 634 O O . ASP A 1 76 ? -1.311 -7.490 12.101 1.00 95.12 76 ASP A O 1
ATOM 638 N N . ILE A 1 77 ? -1.704 -6.460 10.141 1.00 94.25 77 ILE A N 1
ATOM 639 C CA . ILE A 1 77 ? -2.785 -7.355 9.701 1.00 94.25 77 ILE A CA 1
ATOM 640 C C . ILE A 1 77 ? -2.235 -8.751 9.371 1.00 94.25 77 ILE A C 1
ATOM 642 O O . ILE A 1 77 ? -2.771 -9.744 9.860 1.00 94.25 77 ILE A O 1
ATOM 646 N N . LEU A 1 78 ? -1.145 -8.853 8.597 1.00 93.94 78 LEU A N 1
ATOM 647 C CA . LEU A 1 78 ? -0.554 -10.148 8.221 1.00 93.94 78 LEU A CA 1
ATOM 648 C C . LEU A 1 78 ? -0.091 -10.975 9.426 1.00 93.94 78 LEU A C 1
ATOM 650 O O . LEU A 1 78 ? -0.220 -12.196 9.421 1.00 93.94 78 LEU A O 1
ATOM 654 N N . ILE A 1 79 ? 0.452 -10.321 10.454 1.00 95.62 79 ILE A N 1
ATOM 655 C CA . ILE A 1 79 ? 0.916 -10.991 11.680 1.00 95.62 79 ILE A CA 1
ATOM 656 C C . ILE A 1 79 ? -0.176 -11.099 12.756 1.00 95.62 79 ILE A C 1
ATOM 658 O O . ILE A 1 79 ? 0.120 -11.497 13.881 1.00 95.62 79 ILE A O 1
ATOM 662 N N . GLY A 1 80 ? -1.421 -10.723 12.439 1.00 92.00 80 GLY A N 1
ATOM 663 C CA . GLY A 1 80 ? -2.577 -10.866 13.328 1.00 92.00 80 GLY A CA 1
ATOM 664 C C . GLY A 1 80 ? -2.612 -9.910 14.526 1.00 92.00 80 GLY A C 1
ATOM 665 O O . GLY A 1 80 ? -3.375 -10.140 15.461 1.00 92.00 80 GLY A O 1
ATOM 666 N N . ARG A 1 81 ? -1.810 -8.836 14.527 1.00 91.94 81 ARG A N 1
ATOM 667 C CA . ARG A 1 81 ? -1.875 -7.777 15.554 1.00 91.94 81 ARG A CA 1
ATOM 668 C C . ARG A 1 81 ? -3.108 -6.897 15.397 1.00 91.94 81 ARG A C 1
ATOM 670 O O . ARG A 1 81 ? -3.644 -6.420 16.394 1.00 91.94 81 ARG A O 1
ATOM 677 N N . ILE A 1 82 ? -3.538 -6.680 14.156 1.00 89.56 82 ILE A N 1
ATOM 678 C CA . ILE A 1 82 ? -4.780 -5.981 13.835 1.00 89.56 82 ILE A CA 1
ATOM 679 C C . ILE A 1 82 ? -5.753 -7.013 13.261 1.00 89.56 82 ILE A C 1
ATOM 681 O O . ILE A 1 82 ? -5.412 -7.673 12.278 1.00 89.56 82 ILE A O 1
ATOM 685 N N . PRO A 1 83 ? -6.957 -7.164 13.840 1.00 83.44 83 PRO A N 1
ATOM 686 C CA . PRO A 1 83 ? -7.957 -8.058 13.284 1.00 83.44 83 PRO A CA 1
ATOM 687 C C . PRO A 1 83 ? -8.406 -7.544 11.914 1.00 83.44 83 PRO A C 1
ATOM 689 O O . PRO A 1 83 ? -8.702 -6.351 11.750 1.00 83.44 83 PRO A O 1
ATOM 692 N N . PHE A 1 84 ? -8.444 -8.468 10.953 1.00 76.00 84 PHE A N 1
ATOM 693 C CA . PHE A 1 84 ? -8.887 -8.202 9.592 1.00 76.00 84 PHE A CA 1
ATOM 694 C C . PHE A 1 84 ? -10.386 -7.931 9.519 1.00 76.00 84 PHE A C 1
ATOM 696 O O . PHE A 1 84 ? -11.210 -8.76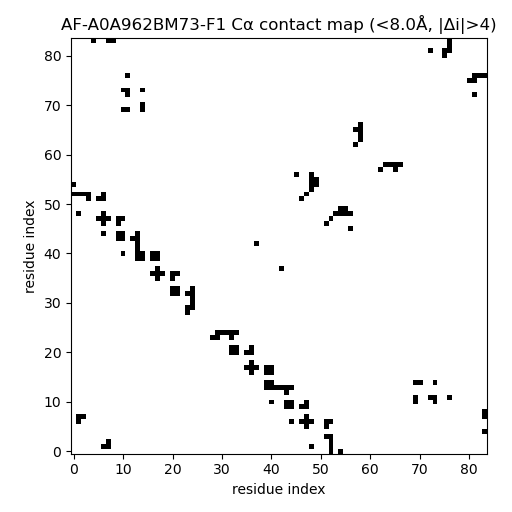8 9.954 1.00 76.00 84 PHE A O 1
#

Solvent-accessible surface area (backbone atoms only — not comparable to full-atom values): 4466 Å² total; per-residue (Å²): 133,71,83,41,62,66,22,47,49,29,33,41,52,10,52,50,47,26,52,52,26,50,49,48,21,65,77,67,69,38,69,68,31,61,63,47,22,60,55,39,29,49,51,31,33,48,50,14,25,56,75,65,60,68,46,80,62,58,46,84,82,39,49,68,62,37,54,52,47,53,52,51,51,42,50,32,40,76,73,62,76,37,87,124

Foldseek 3Di:
DPPDPQLLVLLLQLVVLLVVLVVVCVVVVPCVSVVVNCCSNVVSNVCSCCVPVVHDQCCVVPVVVSVVVSVVSNVCCVVVVDPD

Mean predicted aligned error: 3.23 Å

Secondary structure (DSSP, 8-state):
---SHHHHHHHHHHHHHHHHHHHHHHHH--THHHHHHHHHHHHHHHHIIIIII-S--GGGT-HHHHHHHHHHHHHHHHTTSS--